Protein AF-A0A7G1ITB5-F1 (afdb_monomer_lite)

Se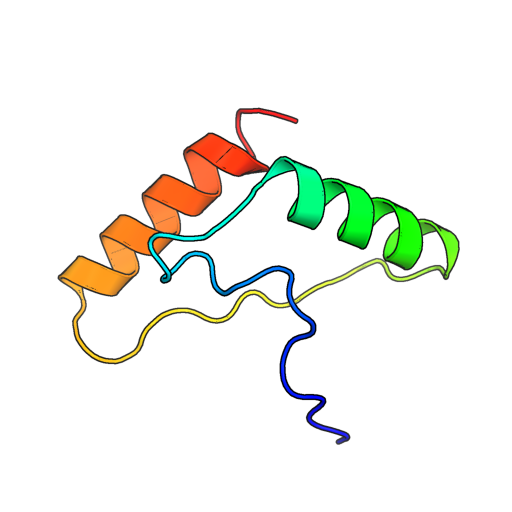condary structure (DSSP, 8-state):
----PPPTT--TTSTT--HHHHHHHHHHHHHTT----PPPPP-S-HHHHHHHHHHHIIIIITT-

Organism: Mycobacterium kansasii (NCBI:txid1768)

Sequence (64 aa):
MISRSPTPTGSPASDGFNADAYLSGLEKLAALGVTWVQVGLPGDSLAHVLESIERFWTLVIDAA

Radius of gyration: 12.34 Å; chains: 1; bounding box: 23×30×31 Å

Structure (mmCIF, N/CA/C/O backbone):
data_AF-A0A7G1ITB5-F1
#
_entry.id   AF-A0A7G1ITB5-F1
#
loop_
_atom_site.group_PDB
_atom_site.id
_atom_site.type_symbol
_atom_site.label_atom_id
_atom_site.label_alt_id
_atom_site.label_comp_id
_atom_site.label_asym_id
_atom_site.label_entity_id
_atom_site.label_seq_id
_atom_site.pdbx_PDB_ins_code
_atom_site.Cartn_x
_atom_site.Cartn_y
_atom_site.Cartn_z
_atom_site.occupancy
_atom_site.B_iso_or_equiv
_atom_site.auth_seq_id
_atom_site.auth_comp_id
_atom_site.auth_asym_id
_atom_site.auth_atom_id
_atom_site.pdbx_PDB_model_num
ATOM 1 N N . MET A 1 1 ? 12.047 -20.988 4.285 1.00 41.69 1 MET A N 1
ATOM 2 C CA . MET A 1 1 ? 11.637 -19.781 3.538 1.00 41.69 1 MET A CA 1
ATOM 3 C C . MET A 1 1 ? 10.530 -20.199 2.577 1.00 41.69 1 MET A C 1
ATOM 5 O O . MET A 1 1 ? 10.816 -20.885 1.608 1.00 41.69 1 MET A O 1
ATOM 9 N N . ILE A 1 2 ? 9.262 -19.953 2.919 1.00 40.69 2 ILE A N 1
ATOM 10 C CA . ILE A 1 2 ? 8.113 -20.380 2.104 1.00 40.69 2 ILE A CA 1
ATOM 11 C C . ILE A 1 2 ? 7.778 -19.218 1.167 1.00 40.69 2 ILE A C 1
ATOM 13 O O . ILE A 1 2 ? 7.191 -18.232 1.601 1.00 40.69 2 ILE A O 1
ATOM 17 N N . SER A 1 3 ? 8.187 -19.322 -0.098 1.00 40.59 3 SER A N 1
ATOM 18 C CA . SER A 1 3 ? 7.729 -18.425 -1.162 1.00 40.59 3 SER A CA 1
ATOM 19 C C . SER A 1 3 ? 6.290 -18.807 -1.499 1.00 40.59 3 SER A C 1
ATOM 21 O O . SER A 1 3 ? 6.047 -19.849 -2.108 1.00 40.59 3 SER A O 1
ATOM 23 N N . ARG A 1 4 ? 5.319 -18.027 -1.020 1.00 48.12 4 ARG A N 1
ATOM 24 C CA . ARG A 1 4 ? 3.939 -18.124 -1.497 1.00 48.12 4 ARG A CA 1
ATOM 25 C C . ARG A 1 4 ? 3.785 -17.151 -2.657 1.00 48.12 4 ARG A C 1
ATOM 27 O O . ARG A 1 4 ? 3.935 -15.949 -2.469 1.00 48.12 4 ARG A O 1
ATOM 34 N N . SER A 1 5 ? 3.525 -17.691 -3.846 1.00 47.62 5 SER A N 1
ATOM 35 C CA . SER A 1 5 ? 3.132 -16.929 -5.032 1.00 47.62 5 SER A CA 1
ATOM 36 C C . SER A 1 5 ? 1.983 -15.975 -4.678 1.00 47.62 5 SER A C 1
ATOM 38 O O . SER A 1 5 ? 1.101 -16.374 -3.909 1.00 47.62 5 SER A O 1
ATOM 40 N N . PRO A 1 6 ? 1.988 -14.733 -5.187 1.00 45.19 6 PRO A N 1
ATOM 41 C CA . PRO A 1 6 ? 1.025 -13.728 -4.773 1.00 45.19 6 PRO A CA 1
ATOM 42 C C . PRO A 1 6 ? -0.398 -14.189 -5.100 1.00 45.19 6 PRO A C 1
ATOM 44 O O . PRO A 1 6 ? -0.724 -14.561 -6.226 1.00 45.19 6 PRO A O 1
ATOM 47 N N . THR A 1 7 ? -1.235 -14.171 -4.066 1.00 46.44 7 THR A N 1
ATOM 48 C CA . THR A 1 7 ? -2.699 -14.126 -4.130 1.00 46.44 7 THR A CA 1
ATOM 49 C C . THR A 1 7 ? -3.184 -13.023 -5.094 1.00 46.44 7 THR A C 1
ATOM 51 O O . THR A 1 7 ? -2.407 -12.131 -5.428 1.00 46.44 7 THR A O 1
ATOM 54 N N . PRO A 1 8 ? -4.455 -13.045 -5.548 1.00 45.31 8 PRO A N 1
ATOM 55 C CA . PRO A 1 8 ? -4.963 -12.271 -6.696 1.00 45.31 8 PRO A CA 1
ATOM 56 C C . PRO A 1 8 ? -5.004 -10.735 -6.536 1.00 45.31 8 PRO A C 1
ATOM 58 O O . PRO A 1 8 ? -5.682 -10.064 -7.303 1.00 45.31 8 PRO A O 1
ATOM 61 N N . THR A 1 9 ? -4.275 -10.151 -5.584 1.00 50.09 9 THR A N 1
ATOM 62 C CA . THR A 1 9 ? -4.119 -8.696 -5.432 1.00 50.09 9 THR A CA 1
ATOM 63 C C . THR A 1 9 ? -3.238 -8.052 -6.506 1.00 50.09 9 THR A C 1
ATOM 65 O O . THR A 1 9 ? -3.214 -6.830 -6.604 1.00 50.09 9 THR A O 1
ATOM 68 N N . GLY A 1 10 ? -2.575 -8.848 -7.354 1.00 60.28 10 GLY A N 1
ATOM 69 C CA . GLY A 1 10 ? -1.796 -8.349 -8.489 1.00 60.28 10 GLY A CA 1
ATOM 70 C C . GLY A 1 10 ? -0.496 -7.658 -8.067 1.00 60.28 10 GLY A C 1
ATOM 71 O O . GLY A 1 10 ? -0.344 -7.168 -6.951 1.00 60.28 10 GLY A O 1
ATOM 72 N N . SER A 1 11 ? 0.489 -7.658 -8.962 1.00 68.69 11 SER A N 1
ATOM 73 C CA . SER A 1 11 ? 1.693 -6.839 -8.788 1.00 68.69 11 SER A CA 1
ATOM 74 C C . SER A 1 11 ? 1.359 -5.384 -9.141 1.00 68.69 11 SER A C 1
ATOM 76 O O . SER A 1 11 ? 0.627 -5.192 -10.112 1.00 68.69 11 SER A O 1
ATOM 78 N N . PRO A 1 12 ? 1.922 -4.365 -8.465 1.00 70.81 12 PRO A N 1
ATOM 79 C CA . PRO A 1 12 ? 1.813 -2.965 -8.905 1.00 70.81 12 PRO A CA 1
ATOM 80 C C . PRO A 1 12 ? 2.360 -2.732 -10.323 1.00 70.81 12 PRO A C 1
ATOM 82 O O . PRO A 1 12 ? 2.006 -1.762 -10.991 1.00 70.81 12 PRO A O 1
ATOM 85 N N . ALA A 1 13 ? 3.199 -3.658 -10.794 1.00 70.69 13 ALA A N 1
ATOM 86 C CA . ALA A 1 13 ? 3.704 -3.712 -12.161 1.00 70.69 13 ALA A CA 1
ATOM 87 C C . ALA A 1 13 ? 2.668 -4.188 -13.194 1.00 70.69 13 ALA A C 1
ATOM 89 O O . ALA A 1 13 ? 2.944 -4.177 -14.386 1.00 70.69 13 ALA A O 1
ATOM 90 N N . SER A 1 14 ? 1.504 -4.675 -12.763 1.00 75.50 14 SER A N 1
ATOM 91 C CA . SER A 1 14 ? 0.447 -5.136 -13.659 1.00 75.50 14 SER A CA 1
ATOM 92 C C . SER A 1 14 ? -0.578 -4.033 -13.887 1.00 75.50 14 SER A C 1
ATOM 94 O O . SER A 1 14 ? -1.014 -3.387 -12.937 1.00 75.50 14 SER A O 1
ATOM 96 N N . ASP A 1 15 ? -1.044 -3.894 -15.128 1.00 72.94 15 ASP A N 1
ATOM 97 C CA . ASP A 1 15 ? -2.116 -2.956 -15.492 1.00 72.94 15 ASP A CA 1
ATOM 98 C C . ASP A 1 15 ? -3.439 -3.234 -14.751 1.00 72.94 15 ASP A C 1
ATOM 100 O O . ASP A 1 15 ? -4.305 -2.369 -14.666 1.00 72.94 15 ASP A O 1
ATOM 104 N N . GLY A 1 16 ? -3.600 -4.440 -14.192 1.00 77.50 16 GLY A N 1
ATOM 105 C CA . GLY A 1 16 ? -4.744 -4.829 -13.365 1.00 77.50 16 GLY A CA 1
ATOM 106 C C . GLY A 1 16 ? -4.584 -4.547 -11.867 1.00 77.50 16 GLY A C 1
ATOM 107 O O . GLY A 1 16 ? -5.364 -5.087 -11.081 1.00 77.50 16 GLY A O 1
ATOM 108 N N . PHE A 1 17 ? -3.569 -3.785 -11.442 1.00 81.50 17 PHE A N 1
ATOM 109 C CA . PHE A 1 17 ? -3.353 -3.481 -10.026 1.00 81.50 17 PHE A CA 1
ATOM 110 C C . PHE A 1 17 ? -4.544 -2.721 -9.426 1.00 81.50 17 PHE A C 1
ATOM 112 O O . PHE A 1 17 ? -4.907 -1.640 -9.884 1.00 81.50 17 PHE A O 1
ATOM 119 N N . ASN A 1 18 ? -5.139 -3.289 -8.374 1.00 86.06 18 ASN A N 1
ATOM 120 C CA . ASN A 1 18 ? -6.258 -2.698 -7.648 1.00 86.06 18 ASN A CA 1
ATOM 121 C C . ASN A 1 18 ? -5.808 -2.320 -6.230 1.00 86.06 18 ASN A C 1
ATOM 123 O O . ASN A 1 18 ? -5.620 -3.191 -5.376 1.00 86.06 18 ASN A O 1
ATOM 127 N N . ALA A 1 19 ? -5.649 -1.018 -5.995 1.00 86.56 19 ALA A N 1
ATOM 128 C CA . ALA A 1 19 ? -5.153 -0.483 -4.733 1.00 86.56 19 ALA A CA 1
ATOM 129 C C . ALA A 1 19 ? -6.113 -0.723 -3.558 1.00 86.56 19 ALA A C 1
ATOM 131 O O . ALA A 1 19 ? -5.658 -1.096 -2.479 1.00 86.56 19 ALA A O 1
ATOM 132 N N . ASP A 1 20 ? -7.427 -0.624 -3.767 1.00 86.44 20 ASP A N 1
ATOM 133 C CA . ASP A 1 20 ? -8.421 -0.870 -2.715 1.00 86.44 20 ASP A CA 1
ATOM 134 C C . ASP A 1 20 ? -8.384 -2.328 -2.237 1.00 86.44 20 ASP A C 1
ATOM 136 O O . ASP A 1 20 ? -8.378 -2.625 -1.039 1.00 86.44 20 ASP A O 1
ATOM 140 N N . ALA A 1 21 ? -8.302 -3.268 -3.184 1.00 87.38 21 ALA A N 1
ATOM 141 C CA . ALA A 1 21 ? -8.164 -4.687 -2.875 1.00 87.38 21 ALA A CA 1
ATOM 142 C C . ALA A 1 21 ? -6.831 -4.984 -2.167 1.00 87.38 21 ALA A C 1
ATOM 144 O O . ALA A 1 21 ? -6.779 -5.843 -1.281 1.00 87.38 21 ALA A O 1
ATOM 145 N N . TYR A 1 22 ? -5.766 -4.270 -2.541 1.00 87.12 22 TYR A N 1
ATOM 146 C CA . TYR A 1 22 ? -4.457 -4.363 -1.905 1.00 87.12 22 TYR A CA 1
ATOM 147 C C . TYR A 1 22 ? -4.497 -3.863 -0.450 1.00 87.12 22 TYR A C 1
ATOM 149 O O . TYR A 1 22 ? -4.112 -4.611 0.452 1.00 87.12 22 TYR A O 1
ATOM 157 N N . LEU A 1 23 ? -5.039 -2.666 -0.200 1.00 88.75 23 LEU A N 1
ATOM 158 C CA . LEU A 1 23 ? -5.197 -2.080 1.137 1.00 88.75 23 LEU A CA 1
ATOM 159 C C . LEU A 1 23 ? -6.087 -2.948 2.041 1.00 88.75 23 LEU A C 1
ATOM 161 O O . LEU A 1 23 ? -5.690 -3.270 3.159 1.00 88.75 23 LEU A O 1
ATOM 165 N N . SER A 1 24 ? -7.222 -3.448 1.539 1.00 89.19 24 SER A N 1
ATOM 166 C CA . SER A 1 24 ? -8.074 -4.385 2.293 1.00 89.19 24 SER A CA 1
ATOM 167 C C . SER A 1 24 ? -7.350 -5.699 2.631 1.00 89.19 24 SER A C 1
ATOM 169 O O . SER A 1 24 ? -7.592 -6.325 3.668 1.00 89.19 24 SER A O 1
ATOM 171 N N . GLY A 1 25 ? -6.436 -6.144 1.766 1.00 87.56 25 GLY A N 1
ATOM 172 C CA . GLY A 1 25 ? -5.530 -7.252 2.061 1.00 87.56 25 GLY A CA 1
ATOM 173 C C . GLY A 1 25 ? -4.566 -6.928 3.206 1.00 87.56 25 GLY A C 1
ATOM 174 O O . GLY A 1 25 ? -4.390 -7.756 4.102 1.00 87.56 25 GLY A O 1
ATOM 175 N N . LEU A 1 26 ? -3.984 -5.724 3.209 1.00 89.25 26 LEU A N 1
ATOM 176 C CA . LEU A 1 26 ? -3.091 -5.256 4.271 1.00 89.25 26 LEU A CA 1
ATOM 177 C C . LEU A 1 26 ? -3.800 -5.144 5.622 1.00 89.25 26 LEU A C 1
ATOM 179 O O . LEU A 1 26 ? -3.235 -5.582 6.618 1.00 89.25 26 LEU A O 1
ATOM 183 N N . GLU A 1 27 ? -5.040 -4.657 5.670 1.00 90.50 27 GLU A N 1
ATOM 184 C CA . GLU A 1 27 ? -5.830 -4.602 6.910 1.00 90.50 27 GLU A CA 1
ATOM 185 C C . GLU A 1 27 ? -6.009 -5.991 7.537 1.00 90.50 27 GLU A C 1
ATOM 187 O O . GLU A 1 27 ? -5.853 -6.171 8.747 1.00 90.50 27 GLU A O 1
ATOM 192 N N . LYS A 1 28 ? -6.270 -7.012 6.711 1.00 90.81 28 LYS A N 1
ATOM 193 C CA . LYS A 1 28 ? -6.382 -8.404 7.176 1.00 90.81 28 LYS A CA 1
ATOM 194 C C . LYS A 1 28 ? -5.055 -8.927 7.714 1.00 90.81 28 LYS A C 1
ATOM 196 O O . LYS A 1 28 ? -5.046 -9.643 8.710 1.00 90.81 28 LYS A O 1
ATOM 201 N N . LEU A 1 29 ? -3.938 -8.583 7.073 1.00 88.56 29 LEU A N 1
ATOM 202 C CA . LEU A 1 29 ? -2.604 -8.955 7.548 1.00 88.56 29 LEU A CA 1
ATOM 203 C C . LEU A 1 29 ? -2.259 -8.234 8.859 1.00 88.56 29 LEU A C 1
ATOM 205 O O . LEU A 1 29 ? -1.758 -8.869 9.787 1.00 88.56 29 LEU A O 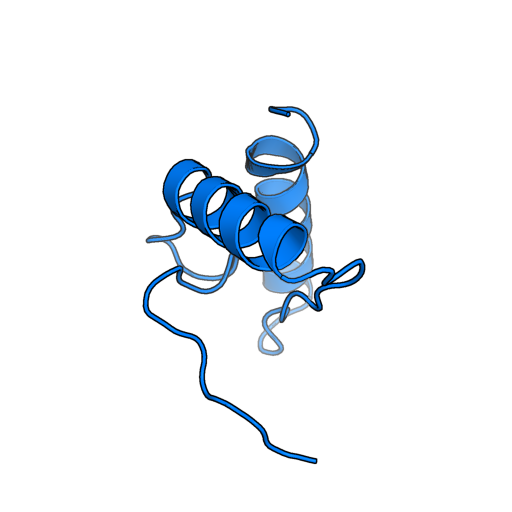1
ATOM 209 N N . ALA A 1 30 ? -2.595 -6.951 8.978 1.00 90.88 30 ALA A N 1
ATOM 210 C CA . ALA A 1 30 ? -2.414 -6.174 10.199 1.00 90.88 30 ALA A CA 1
ATOM 211 C C . ALA A 1 30 ? -3.216 -6.765 11.370 1.00 90.88 30 ALA A C 1
ATOM 213 O O . ALA A 1 30 ? -2.683 -6.900 12.471 1.00 90.88 30 ALA A O 1
ATOM 214 N N . ALA A 1 31 ? -4.451 -7.223 11.128 1.00 93.12 31 ALA A N 1
ATOM 215 C CA . ALA A 1 31 ? -5.263 -7.922 12.128 1.00 93.12 31 ALA A CA 1
ATOM 216 C C . ALA A 1 31 ? -4.628 -9.240 12.620 1.00 93.12 31 ALA A C 1
ATOM 218 O O . ALA A 1 31 ? -4.904 -9.686 13.732 1.00 93.12 31 ALA A O 1
ATOM 219 N N . LEU A 1 32 ? -3.752 -9.850 11.816 1.00 93.75 32 LEU A N 1
ATOM 220 C CA . LEU A 1 32 ? -2.961 -11.029 12.186 1.00 93.75 32 LEU A CA 1
ATOM 221 C C . LEU A 1 32 ? -1.619 -10.670 12.853 1.00 93.75 32 LEU A C 1
ATOM 223 O O . LEU A 1 32 ? -0.823 -11.564 13.139 1.00 93.75 32 LEU A O 1
ATOM 227 N N . GLY A 1 33 ? -1.355 -9.385 13.107 1.00 90.88 33 GLY A N 1
ATOM 228 C CA . GLY A 1 33 ? -0.122 -8.894 13.727 1.00 90.88 33 GLY A CA 1
ATOM 229 C C . GLY A 1 33 ? 1.050 -8.734 12.757 1.00 90.88 33 GLY A C 1
ATOM 230 O O . GLY A 1 33 ? 2.189 -8.577 13.196 1.00 90.88 33 GLY A O 1
ATOM 231 N N . VAL A 1 34 ? 0.804 -8.776 11.445 1.00 90.94 34 VAL A N 1
ATOM 232 C CA . VAL A 1 34 ? 1.839 -8.503 10.443 1.00 90.94 34 VAL A CA 1
ATOM 233 C C . VAL A 1 34 ? 2.136 -7.007 10.436 1.00 90.94 34 VAL A C 1
ATOM 235 O O . VAL A 1 34 ? 1.265 -6.193 10.151 1.00 90.94 34 VAL A O 1
ATOM 238 N N . THR A 1 35 ? 3.383 -6.645 10.725 1.00 89.38 35 THR A N 1
ATOM 239 C CA . THR A 1 35 ? 3.845 -5.248 10.768 1.00 89.38 35 THR A CA 1
ATOM 240 C C . THR A 1 35 ? 4.682 -4.853 9.552 1.00 89.38 35 THR A C 1
ATOM 242 O O . THR A 1 35 ? 5.082 -3.698 9.429 1.00 89.38 35 THR A O 1
ATOM 245 N N . TRP A 1 36 ? 4.967 -5.801 8.654 1.00 87.69 36 TRP A N 1
ATOM 246 C CA . TRP A 1 36 ? 5.818 -5.582 7.491 1.00 87.69 36 TRP A CA 1
ATOM 247 C C . TRP A 1 36 ? 5.390 -6.432 6.292 1.00 87.69 36 TRP A C 1
ATOM 249 O O . TRP A 1 36 ? 5.081 -7.616 6.441 1.00 87.69 36 TRP A O 1
ATOM 259 N N . VAL A 1 37 ? 5.414 -5.832 5.099 1.00 87.06 37 VAL A N 1
ATOM 260 C CA . VAL A 1 37 ? 5.104 -6.481 3.817 1.00 87.06 37 VAL A CA 1
ATOM 261 C C . VAL A 1 37 ? 6.132 -6.052 2.768 1.00 87.06 37 VAL A C 1
ATOM 263 O O . VAL A 1 37 ? 6.553 -4.898 2.734 1.00 87.06 37 VAL A O 1
ATOM 266 N N . GLN A 1 38 ? 6.524 -6.987 1.901 1.00 82.81 38 GLN A N 1
ATOM 267 C CA . GLN A 1 38 ? 7.396 -6.723 0.758 1.00 82.81 38 GLN A CA 1
ATOM 268 C C . GLN A 1 38 ? 6.574 -6.560 -0.520 1.00 82.81 38 GLN A C 1
ATOM 270 O O . GLN A 1 38 ? 5.725 -7.400 -0.820 1.00 82.81 38 GLN A O 1
ATOM 275 N N . VAL A 1 39 ? 6.902 -5.545 -1.316 1.00 85.44 39 VAL A N 1
ATOM 276 C CA . VAL A 1 39 ? 6.334 -5.340 -2.652 1.00 85.44 39 VAL A CA 1
ATOM 277 C C . VAL A 1 39 ? 7.358 -5.753 -3.704 1.00 85.44 39 VAL A C 1
ATOM 279 O O . VAL A 1 39 ? 8.523 -5.364 -3.636 1.00 85.44 39 VAL A O 1
ATOM 282 N N . GLY A 1 40 ? 6.940 -6.587 -4.656 1.00 83.81 40 GLY A N 1
ATOM 283 C CA . GLY A 1 40 ? 7.784 -6.996 -5.777 1.00 83.81 40 GLY A CA 1
ATOM 284 C C . GLY A 1 40 ? 7.820 -5.919 -6.856 1.00 83.81 40 GLY A C 1
ATOM 285 O O . GLY A 1 40 ? 6.770 -5.418 -7.252 1.00 83.81 40 GLY A O 1
ATOM 286 N N . LEU A 1 41 ? 9.016 -5.597 -7.344 1.00 84.81 41 LEU A N 1
ATOM 287 C CA . LEU A 1 41 ? 9.210 -4.690 -8.474 1.00 84.81 41 LEU A CA 1
ATOM 288 C C . LEU A 1 41 ? 9.524 -5.481 -9.751 1.00 84.81 41 LEU A C 1
ATOM 290 O O . LEU A 1 41 ? 10.132 -6.555 -9.667 1.00 84.81 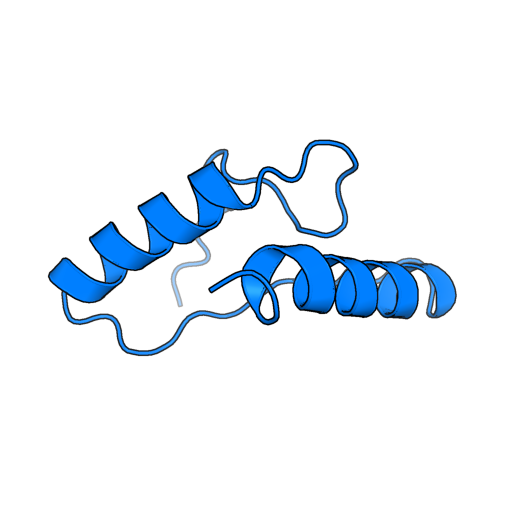41 LEU A O 1
ATOM 294 N N . PRO A 1 42 ? 9.108 -4.977 -10.925 1.00 83.94 42 PRO A N 1
ATOM 295 C CA . PRO A 1 42 ? 9.440 -5.603 -12.197 1.00 83.94 42 PRO A CA 1
ATOM 296 C C . PRO A 1 42 ? 10.952 -5.530 -12.444 1.00 83.94 42 PRO A C 1
ATOM 298 O O . PRO A 1 42 ? 11.607 -4.582 -12.035 1.00 83.94 42 PRO A O 1
ATOM 301 N N . GLY A 1 43 ? 11.531 -6.549 -13.077 1.00 82.31 43 GLY A N 1
ATOM 302 C CA . GLY A 1 43 ? 12.980 -6.632 -13.325 1.00 82.31 43 GLY A CA 1
ATOM 303 C C . GLY A 1 43 ? 13.379 -6.472 -14.792 1.00 82.31 43 GLY A C 1
ATOM 304 O O . GLY A 1 43 ? 14.549 -6.634 -15.122 1.00 82.31 43 GLY A O 1
ATOM 305 N N . ASP A 1 44 ? 12.417 -6.219 -15.679 1.00 85.50 44 ASP A N 1
ATOM 306 C CA . ASP A 1 44 ? 12.609 -6.189 -17.131 1.00 85.50 44 ASP A CA 1
ATOM 307 C C . ASP A 1 44 ? 13.228 -4.880 -17.639 1.00 85.50 44 ASP A C 1
ATOM 309 O O . ASP A 1 44 ? 13.966 -4.897 -18.623 1.00 85.50 44 ASP A O 1
ATOM 313 N N . SER A 1 45 ? 12.975 -3.750 -16.970 1.00 89.50 45 SER A N 1
ATOM 314 C CA . SER A 1 45 ? 13.527 -2.446 -17.350 1.00 89.50 45 SER A CA 1
ATOM 315 C C . SER A 1 45 ? 13.507 -1.453 -16.189 1.00 89.50 45 SER A C 1
ATOM 317 O O . SER A 1 45 ? 12.553 -1.409 -15.414 1.00 89.50 45 SER A O 1
ATOM 319 N N . LEU A 1 46 ? 14.524 -0.584 -16.111 1.00 90.00 46 LEU A N 1
ATOM 320 C CA . LEU A 1 46 ? 14.566 0.516 -15.140 1.00 90.00 46 LEU A CA 1
ATOM 321 C C . LEU A 1 46 ? 13.378 1.473 -15.305 1.00 90.00 46 LEU A C 1
ATOM 323 O O . LEU A 1 46 ? 12.819 1.924 -14.312 1.00 90.00 46 LEU A O 1
ATOM 327 N N . ALA A 1 47 ? 12.972 1.761 -16.544 1.00 91.88 47 ALA A N 1
ATOM 328 C CA . ALA A 1 47 ? 11.817 2.620 -16.791 1.00 91.88 47 ALA A CA 1
ATOM 329 C C . ALA 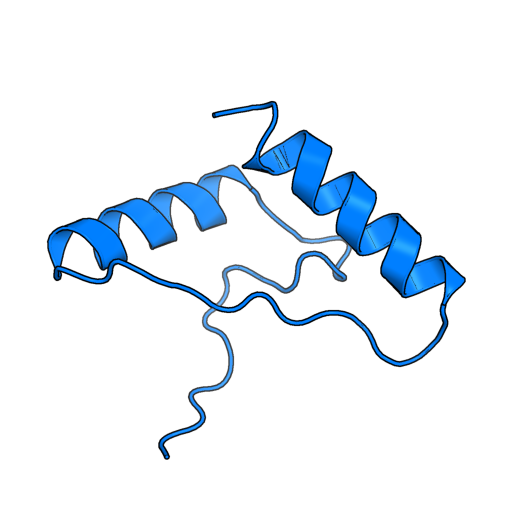A 1 47 ? 10.546 2.005 -16.186 1.00 91.88 47 ALA A C 1
ATOM 331 O O . ALA A 1 47 ? 9.804 2.679 -15.482 1.00 91.88 47 ALA A O 1
ATOM 332 N N . HIS A 1 48 ? 10.354 0.697 -16.369 1.00 84.69 48 HIS A N 1
ATOM 333 C CA . HIS A 1 48 ? 9.196 -0.013 -15.833 1.00 84.69 48 HIS A CA 1
ATOM 334 C C . HIS A 1 48 ? 9.209 -0.097 -14.296 1.00 84.69 48 HIS A C 1
ATOM 336 O O . HIS A 1 48 ? 8.157 -0.028 -13.656 1.00 84.69 48 HIS A O 1
ATOM 342 N N . VAL A 1 49 ? 10.396 -0.183 -13.686 1.00 91.38 49 VAL A N 1
ATOM 343 C CA . VAL A 1 49 ? 10.563 -0.075 -12.229 1.00 91.38 49 VAL A CA 1
ATOM 344 C C . VAL A 1 49 ? 10.099 1.284 -11.725 1.00 91.38 49 VAL A C 1
ATOM 346 O O . VAL A 1 49 ? 9.319 1.337 -10.777 1.00 91.38 49 VAL A O 1
ATOM 349 N N . LEU A 1 50 ? 10.569 2.368 -12.345 1.00 92.88 50 LEU A N 1
ATOM 350 C CA . LEU A 1 50 ? 10.245 3.727 -11.912 1.00 92.88 50 LEU A CA 1
ATOM 351 C C . LEU A 1 50 ? 8.743 4.002 -12.028 1.00 92.88 50 LEU A C 1
ATOM 353 O O . LEU A 1 50 ? 8.139 4.432 -11.049 1.00 92.88 50 LEU A O 1
ATOM 357 N N . GLU A 1 51 ? 8.132 3.630 -13.153 1.00 89.94 51 GLU A N 1
ATOM 358 C CA . GLU A 1 51 ? 6.679 3.715 -13.358 1.00 89.94 51 GLU A CA 1
ATOM 359 C C . GLU A 1 51 ? 5.899 2.933 -12.288 1.00 89.94 51 GLU A C 1
ATOM 361 O O . GLU A 1 51 ? 4.893 3.404 -11.762 1.00 89.94 51 GLU A O 1
ATOM 366 N N . SER A 1 52 ? 6.369 1.734 -11.925 1.00 89.81 52 SER A N 1
ATOM 367 C CA . SER A 1 52 ? 5.714 0.911 -10.900 1.00 89.81 52 SER A CA 1
ATOM 368 C C . SER A 1 52 ? 5.837 1.508 -9.497 1.00 89.81 52 SER A C 1
ATOM 370 O O . SER A 1 52 ? 4.904 1.386 -8.704 1.00 89.81 52 SER A O 1
ATOM 372 N N . ILE A 1 53 ? 6.970 2.148 -9.182 1.00 90.88 53 ILE A N 1
ATOM 373 C CA . ILE A 1 53 ? 7.176 2.846 -7.906 1.00 90.88 53 ILE A CA 1
ATOM 374 C C . ILE A 1 53 ? 6.261 4.067 -7.823 1.00 90.88 53 ILE A C 1
ATOM 376 O O . ILE A 1 53 ? 5.580 4.236 -6.814 1.00 90.88 53 ILE A O 1
ATOM 380 N N . GLU A 1 54 ? 6.216 4.890 -8.872 1.00 91.50 54 GLU A N 1
ATOM 381 C CA . GLU A 1 54 ? 5.367 6.084 -8.916 1.00 91.50 54 GLU A CA 1
ATOM 382 C C . GLU A 1 54 ? 3.888 5.709 -8.805 1.00 91.50 54 GLU A C 1
ATOM 384 O O . GLU A 1 54 ? 3.170 6.228 -7.951 1.00 91.50 54 GLU A O 1
ATOM 389 N N . ARG A 1 55 ? 3.448 4.709 -9.575 1.00 88.56 55 ARG A N 1
ATOM 390 C CA . ARG A 1 55 ? 2.082 4.187 -9.494 1.00 88.56 55 ARG A CA 1
ATOM 391 C C . ARG A 1 55 ? 1.736 3.690 -8.092 1.00 88.56 55 ARG A C 1
ATOM 393 O O . ARG A 1 55 ? 0.651 3.980 -7.593 1.00 88.56 55 ARG A O 1
ATOM 400 N N . PHE A 1 56 ? 2.632 2.933 -7.457 1.00 89.00 56 PHE A N 1
ATOM 401 C CA . PHE A 1 56 ? 2.406 2.445 -6.098 1.00 89.00 56 PHE A CA 1
ATOM 402 C C . PHE A 1 56 ? 2.309 3.601 -5.100 1.00 89.00 56 PHE A C 1
ATOM 404 O O . PHE A 1 56 ? 1.416 3.601 -4.256 1.00 89.00 56 PHE A O 1
ATOM 411 N N . TRP A 1 57 ? 3.184 4.600 -5.221 1.00 90.38 57 TRP A N 1
ATOM 412 C CA . TRP A 1 57 ? 3.152 5.791 -4.380 1.00 90.38 57 TRP A CA 1
ATOM 413 C C . TRP A 1 57 ? 1.796 6.498 -4.465 1.00 90.38 57 TRP A C 1
ATOM 415 O O . TRP A 1 57 ? 1.114 6.639 -3.452 1.00 90.38 57 TRP A O 1
ATOM 425 N N . THR A 1 58 ? 1.363 6.864 -5.672 1.00 90.38 58 THR A N 1
ATOM 426 C CA . THR A 1 58 ? 0.120 7.617 -5.880 1.00 90.38 58 THR A CA 1
ATOM 427 C C . THR A 1 58 ? -1.119 6.848 -5.428 1.00 90.38 58 THR A C 1
ATOM 429 O O . THR A 1 58 ? -2.039 7.435 -4.868 1.00 90.38 58 THR A O 1
ATOM 432 N N . LEU A 1 59 ? -1.170 5.538 -5.679 1.00 87.50 59 LEU A N 1
ATOM 433 C CA . LEU A 1 59 ? -2.380 4.752 -5.435 1.00 87.50 59 LEU A CA 1
ATOM 434 C C . LEU A 1 59 ? -2.481 4.182 -4.017 1.00 87.50 59 LEU A C 1
ATOM 436 O O . LEU A 1 59 ? -3.580 3.845 -3.591 1.00 87.50 59 LEU A O 1
ATOM 440 N N . VAL A 1 60 ? -1.360 4.015 -3.309 1.00 85.88 60 VAL A N 1
ATOM 441 C CA . VAL A 1 60 ? -1.328 3.321 -2.007 1.00 85.88 60 VAL A CA 1
ATOM 442 C C . VAL A 1 60 ? -0.846 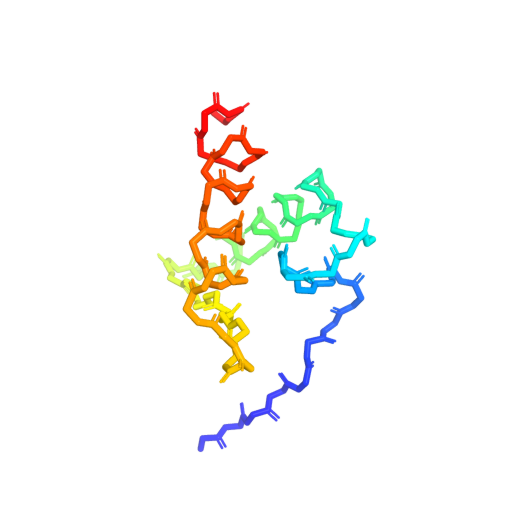4.222 -0.878 1.00 85.88 60 VAL A C 1
ATOM 444 O O . VAL A 1 60 ? -1.336 4.084 0.236 1.00 85.88 60 VAL A O 1
ATOM 447 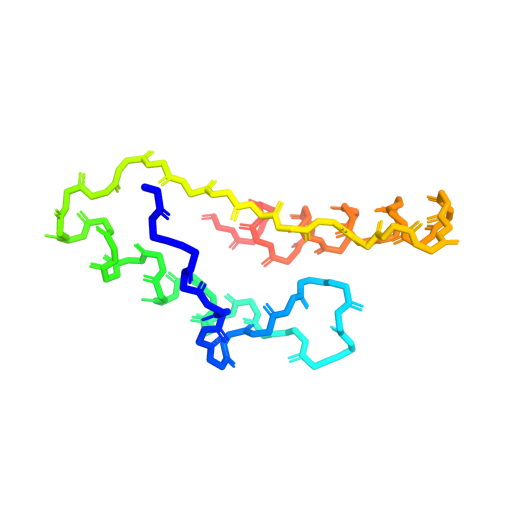N N . ILE A 1 61 ? 0.117 5.111 -1.136 1.00 86.00 61 ILE A N 1
ATOM 448 C CA . ILE A 1 61 ? 0.731 5.941 -0.091 1.00 86.00 61 ILE A CA 1
ATOM 449 C C . ILE A 1 61 ? 0.045 7.303 0.006 1.00 86.00 61 ILE A C 1
ATOM 451 O O . ILE A 1 61 ? -0.335 7.691 1.100 1.00 86.00 61 ILE A O 1
ATOM 455 N N . ASP A 1 62 ? -0.161 8.003 -1.114 1.00 89.69 62 ASP A N 1
ATOM 456 C CA . ASP A 1 62 ? -0.838 9.314 -1.104 1.00 89.69 62 ASP A CA 1
ATOM 457 C C . ASP A 1 62 ? -2.358 9.204 -0.883 1.00 89.69 62 ASP A C 1
ATOM 459 O O . ASP A 1 62 ? -3.004 10.177 -0.495 1.00 89.69 62 ASP A O 1
ATOM 463 N N . ALA A 1 63 ? -2.943 8.037 -1.165 1.00 74.12 63 ALA A N 1
ATOM 464 C CA . ALA A 1 63 ? -4.382 7.797 -1.059 1.00 74.12 63 ALA A CA 1
ATOM 465 C C . ALA A 1 63 ? -4.850 7.350 0.342 1.00 74.12 63 ALA A C 1
ATOM 467 O O . ALA A 1 63 ? -6.057 7.359 0.593 1.00 74.12 63 ALA A O 1
ATOM 468 N N . ALA A 1 64 ? -3.926 6.929 1.215 1.00 61.06 64 ALA A N 1
ATOM 469 C CA . ALA A 1 64 ? -4.192 6.391 2.555 1.00 61.06 64 ALA A CA 1
ATOM 470 C C . ALA A 1 64 ? -3.992 7.448 3.652 1.00 61.06 64 ALA A C 1
ATOM 472 O O . ALA A 1 64 ? -4.775 7.422 4.630 1.00 61.06 64 ALA A O 1
#

pLDDT: mean 79.67, std 15.7, range [40.59, 93.75]

Foldseek 3Di:
DDDDDDDPCDALLDPPHDQVVVVVVVVVCVVVVDPDDDGDADDPDPVSRVVSVVSCCVRHVVVD